Protein AF-A0A7X7BD12-F1 (afdb_monomer_lite)

Secondary structure (DSSP, 8-state):
---HHHHHHHHHHHTTPEEEEEEEEE-SSSEEEEEEEEETTEEEEEEEEE-STT-EEEEEEEE-

Sequence (64 aa):
MATARGECAAALAAAGWRLDKTIVLGRSPARSELMLWIRGSRRVLFMVWEKEAGTCGFAWGEER

Structure (mmCIF, N/CA/C/O backbone):
data_AF-A0A7X7BD12-F1
#
_entry.id   AF-A0A7X7BD12-F1
#
loop_
_atom_site.group_PDB
_atom_site.id
_atom_site.type_symbol
_atom_site.label_atom_id
_atom_site.label_alt_id
_atom_site.label_comp_id
_atom_site.label_asym_id
_atom_site.label_entity_id
_atom_site.label_seq_id
_atom_site.pdbx_PDB_ins_code
_atom_site.Cartn_x
_atom_site.Cartn_y
_atom_site.Cartn_z
_atom_site.occupancy
_atom_site.B_iso_or_equiv
_atom_site.auth_seq_id
_atom_site.auth_comp_id
_atom_site.auth_asym_id
_atom_site.auth_atom_id
_atom_site.pdbx_PDB_model_num
ATOM 1 N N . MET A 1 1 ? 1.920 5.856 -18.262 1.00 57.09 1 MET A N 1
ATOM 2 C CA . MET A 1 1 ? 1.902 4.578 -17.521 1.00 57.09 1 MET A CA 1
ATOM 3 C C . MET A 1 1 ? 1.546 4.879 -16.080 1.00 57.09 1 MET A C 1
ATOM 5 O O . MET A 1 1 ? 2.114 5.818 -15.533 1.00 57.09 1 MET A O 1
ATOM 9 N N . ALA A 1 2 ? 0.584 4.156 -15.507 1.00 64.75 2 ALA A N 1
ATOM 10 C CA . ALA A 1 2 ? 0.359 4.196 -14.066 1.00 64.75 2 ALA A CA 1
ATOM 11 C C . ALA A 1 2 ? 1.555 3.521 -13.371 1.00 64.75 2 ALA A C 1
ATOM 13 O O . ALA A 1 2 ? 2.083 2.539 -13.887 1.00 64.75 2 ALA A O 1
ATOM 14 N N . THR A 1 3 ? 2.035 4.094 -12.269 1.00 81.25 3 THR A N 1
ATOM 15 C CA . THR A 1 3 ? 3.096 3.490 -11.449 1.00 81.25 3 THR A CA 1
ATOM 16 C C . THR A 1 3 ? 2.471 2.609 -10.376 1.00 81.25 3 THR A C 1
ATOM 18 O O . THR A 1 3 ? 1.330 2.858 -9.973 1.00 81.25 3 THR A O 1
ATOM 21 N N . ALA A 1 4 ? 3.220 1.641 -9.841 1.00 82.38 4 ALA A N 1
ATOM 22 C CA . ALA A 1 4 ? 2.730 0.779 -8.761 1.00 82.38 4 ALA A CA 1
ATOM 23 C C . ALA A 1 4 ? 2.249 1.585 -7.541 1.00 82.38 4 ALA A C 1
ATOM 25 O O . ALA A 1 4 ? 1.227 1.287 -6.921 1.00 82.38 4 ALA A O 1
ATOM 26 N N . ARG A 1 5 ? 2.953 2.684 -7.249 1.00 86.25 5 ARG A N 1
ATOM 27 C CA . ARG A 1 5 ? 2.536 3.699 -6.277 1.00 86.25 5 ARG A CA 1
ATOM 28 C C . ARG A 1 5 ? 1.160 4.281 -6.614 1.00 86.25 5 ARG A C 1
ATOM 30 O O . ARG A 1 5 ? 0.318 4.379 -5.727 1.00 86.25 5 ARG A O 1
ATOM 37 N N . GLY A 1 6 ? 0.942 4.710 -7.856 1.00 88.12 6 GLY A N 1
ATOM 38 C CA . GLY A 1 6 ? -0.313 5.333 -8.280 1.00 88.12 6 GLY A CA 1
ATOM 39 C C . GLY A 1 6 ? -1.515 4.404 -8.111 1.00 88.12 6 GLY A C 1
ATOM 40 O O . GLY A 1 6 ? -2.537 4.822 -7.570 1.00 88.12 6 GLY A O 1
ATOM 41 N N . GLU A 1 7 ? -1.368 3.139 -8.501 1.00 88.06 7 GLU A N 1
ATOM 42 C CA . GLU A 1 7 ? -2.418 2.122 -8.367 1.00 88.06 7 GLU A CA 1
ATOM 43 C C . GLU A 1 7 ? -2.708 1.786 -6.899 1.00 88.06 7 GLU A C 1
ATOM 45 O O . GLU A 1 7 ? -3.866 1.796 -6.475 1.00 88.06 7 GLU A O 1
ATOM 50 N N . CYS A 1 8 ? -1.661 1.578 -6.092 1.00 88.88 8 CYS A N 1
ATOM 51 C CA . CYS A 1 8 ? -1.790 1.343 -4.653 1.00 88.88 8 CYS A CA 1
ATOM 52 C C . CYS A 1 8 ? -2.500 2.514 -3.952 1.00 88.88 8 CYS A C 1
ATOM 54 O O . CYS A 1 8 ? -3.433 2.310 -3.170 1.00 88.88 8 CYS A O 1
ATOM 56 N N . ALA A 1 9 ? -2.105 3.748 -4.277 1.00 91.62 9 ALA A N 1
ATOM 57 C C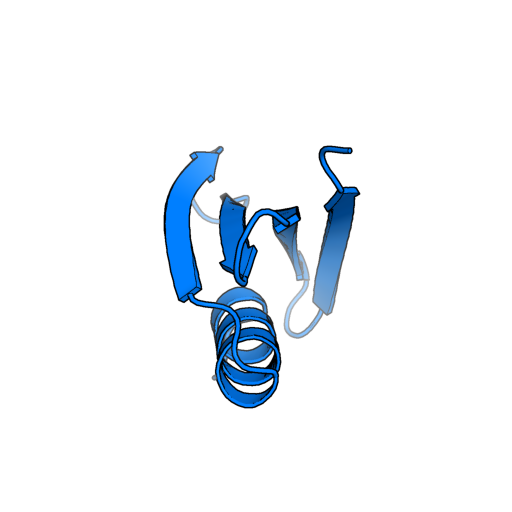A . ALA A 1 9 ? -2.692 4.944 -3.695 1.00 91.62 9 ALA A CA 1
ATOM 58 C C . ALA A 1 9 ? -4.170 5.115 -4.069 1.00 91.62 9 ALA A C 1
ATOM 60 O O . ALA A 1 9 ? -4.980 5.455 -3.206 1.00 91.62 9 ALA A O 1
ATOM 61 N N . ALA A 1 10 ? -4.533 4.845 -5.325 1.00 93.62 10 ALA A N 1
ATOM 62 C CA . ALA A 1 10 ? -5.919 4.898 -5.775 1.00 93.62 10 ALA A CA 1
ATOM 63 C C . ALA A 1 10 ? -6.792 3.855 -5.056 1.00 93.62 10 ALA A C 1
ATOM 65 O O . ALA A 1 10 ? -7.879 4.191 -4.584 1.00 93.62 10 ALA A O 1
ATOM 66 N N . ALA A 1 11 ? -6.303 2.619 -4.908 1.00 92.94 11 ALA A N 1
ATOM 67 C CA . ALA A 1 11 ? -7.027 1.551 -4.221 1.00 92.94 11 ALA A CA 1
ATOM 68 C C . ALA A 1 11 ? -7.260 1.864 -2.730 1.00 92.94 11 ALA A C 1
ATOM 70 O O . ALA A 1 11 ? -8.374 1.707 -2.226 1.00 92.94 11 ALA A O 1
ATOM 71 N N . LEU A 1 12 ? -6.236 2.356 -2.024 1.00 94.62 12 LEU A N 1
ATOM 72 C CA . LEU A 1 12 ? -6.351 2.726 -0.610 1.00 94.62 12 LEU A CA 1
ATOM 73 C C . LEU A 1 12 ? -7.277 3.930 -0.404 1.00 94.62 12 LEU A C 1
ATOM 75 O O . LEU A 1 12 ? -8.124 3.898 0.493 1.00 94.62 12 LEU A O 1
ATOM 79 N N . ALA A 1 13 ? -7.185 4.946 -1.266 1.00 95.88 13 ALA A N 1
ATOM 80 C CA . ALA A 1 13 ? -8.089 6.092 -1.235 1.00 95.88 13 ALA A CA 1
ATOM 81 C C . ALA A 1 13 ? -9.552 5.678 -1.473 1.00 95.88 13 ALA A C 1
ATOM 83 O O . ALA A 1 13 ? -10.431 6.083 -0.712 1.00 95.88 13 ALA A O 1
ATOM 84 N N . ALA A 1 14 ? -9.817 4.812 -2.460 1.00 97.12 14 ALA A N 1
ATOM 85 C CA . ALA A 1 14 ? -11.155 4.272 -2.720 1.00 97.12 14 ALA A CA 1
ATOM 86 C C . ALA A 1 14 ? -11.710 3.463 -1.530 1.00 97.12 14 ALA A C 1
ATOM 88 O O . ALA A 1 14 ? -12.914 3.460 -1.285 1.00 97.12 14 ALA A O 1
ATOM 89 N N . ALA A 1 15 ? -10.834 2.829 -0.745 1.00 95.50 15 ALA A N 1
ATOM 90 C CA . ALA A 1 15 ? -11.184 2.123 0.488 1.00 95.50 15 ALA A CA 1
ATOM 91 C C . ALA A 1 15 ? -11.287 3.033 1.736 1.00 95.50 15 ALA A C 1
ATOM 93 O O . ALA A 1 15 ? -11.437 2.533 2.860 1.00 95.50 15 ALA A O 1
ATOM 94 N N . GLY A 1 16 ? -11.213 4.358 1.565 1.00 97.06 16 GLY A N 1
ATOM 95 C CA . GLY A 1 16 ? -11.383 5.349 2.630 1.00 97.06 16 GLY A CA 1
ATOM 96 C C . GLY A 1 16 ? -10.150 5.565 3.509 1.00 97.06 16 GLY A C 1
ATOM 97 O O . GLY A 1 16 ? -10.278 6.077 4.622 1.00 97.06 16 GLY A O 1
ATOM 98 N N . TRP A 1 17 ? -8.966 5.158 3.052 1.00 97.38 17 TRP A N 1
ATOM 99 C CA . TRP A 1 17 ? -7.709 5.470 3.727 1.00 97.38 17 TRP A CA 1
ATOM 100 C C . TRP A 1 17 ? -7.178 6.829 3.276 1.00 97.38 17 TRP A C 1
ATOM 102 O O . TRP A 1 17 ? -7.226 7.179 2.098 1.00 97.38 17 TRP A O 1
ATOM 112 N N . ARG A 1 18 ? -6.615 7.586 4.216 1.00 97.25 18 ARG A N 1
ATOM 113 C CA . ARG A 1 18 ? -5.928 8.851 3.947 1.00 97.25 18 ARG A CA 1
ATOM 114 C C . ARG A 1 18 ? -4.423 8.620 3.959 1.00 97.25 18 ARG A C 1
ATOM 116 O O . ARG A 1 18 ? -3.900 8.064 4.923 1.00 97.25 18 ARG A O 1
ATOM 123 N N . LEU A 1 19 ? -3.730 9.074 2.920 1.00 96.38 19 LEU A N 1
ATOM 124 C CA . LEU A 1 19 ? -2.270 9.104 2.915 1.00 96.38 19 LEU A CA 1
ATOM 125 C C . LEU A 1 19 ? -1.793 10.162 3.916 1.00 96.38 19 LEU A C 1
ATOM 127 O O . LEU A 1 19 ? -2.161 11.330 3.801 1.00 96.38 19 LEU A O 1
ATOM 131 N N . ASP A 1 20 ? -0.993 9.750 4.895 1.00 96.44 20 ASP A N 1
ATOM 132 C CA . ASP A 1 20 ? -0.466 10.636 5.936 1.00 96.44 20 ASP A CA 1
ATOM 133 C C . ASP A 1 20 ? 0.991 11.027 5.671 1.00 96.44 20 ASP A C 1
ATOM 135 O O . ASP A 1 20 ? 1.363 12.191 5.811 1.00 96.44 20 ASP A O 1
ATOM 139 N N . LYS A 1 21 ? 1.818 10.073 5.225 1.00 94.69 21 LYS A N 1
ATOM 140 C CA . LYS A 1 21 ? 3.236 10.316 4.935 1.00 94.69 21 LYS A CA 1
ATOM 141 C C . LYS A 1 21 ? 3.732 9.452 3.785 1.00 94.69 21 LYS A C 1
ATOM 143 O O . LYS A 1 21 ? 3.300 8.317 3.623 1.00 94.69 21 LYS A O 1
ATOM 148 N N . THR A 1 22 ? 4.672 9.979 3.006 1.00 94.19 22 THR A N 1
ATOM 149 C CA . THR A 1 22 ? 5.461 9.216 2.029 1.00 94.19 22 THR A CA 1
ATOM 150 C C . THR A 1 22 ? 6.941 9.425 2.319 1.00 94.19 22 THR A C 1
ATOM 152 O O . THR A 1 22 ? 7.381 10.558 2.507 1.00 94.19 22 THR A O 1
ATOM 155 N N . ILE A 1 23 ? 7.704 8.339 2.354 1.00 91.56 23 ILE A N 1
ATOM 156 C CA . ILE A 1 23 ? 9.159 8.332 2.470 1.00 91.56 23 ILE A CA 1
ATOM 157 C C . ILE A 1 23 ? 9.702 7.649 1.219 1.00 91.56 23 ILE A C 1
ATOM 159 O O . ILE A 1 23 ? 9.358 6.505 0.930 1.00 91.56 23 ILE A O 1
ATOM 163 N N . VAL A 1 24 ? 10.546 8.356 0.474 1.00 90.38 24 VAL A N 1
ATOM 164 C CA . VAL A 1 24 ? 11.210 7.812 -0.714 1.00 90.38 24 VAL A CA 1
ATOM 165 C C . VAL A 1 24 ? 12.558 7.236 -0.294 1.00 90.38 24 VAL A C 1
ATOM 167 O O . VAL A 1 24 ? 13.365 7.924 0.330 1.00 90.38 24 VAL A O 1
ATOM 170 N N . LEU A 1 25 ? 12.797 5.976 -0.637 1.00 87.25 25 LEU A N 1
ATOM 171 C CA . LEU A 1 25 ? 14.021 5.238 -0.354 1.00 87.25 25 LEU A CA 1
ATOM 172 C C . LEU A 1 25 ? 14.739 4.921 -1.673 1.00 87.25 25 LEU A C 1
ATOM 174 O O . LEU A 1 25 ? 14.123 4.479 -2.642 1.00 87.25 25 LEU A O 1
ATOM 178 N N . GLY A 1 26 ? 16.057 5.121 -1.705 1.00 82.94 26 GLY A N 1
ATOM 179 C CA . GLY A 1 26 ? 16.882 4.841 -2.884 1.00 82.94 26 GLY A CA 1
ATOM 180 C C . GLY A 1 26 ? 16.935 5.975 -3.915 1.00 82.94 26 GLY A C 1
ATOM 181 O O . GLY A 1 26 ? 16.495 7.102 -3.680 1.00 82.94 26 GLY A O 1
ATOM 182 N N . ARG A 1 27 ? 17.545 5.689 -5.071 1.00 75.75 27 ARG A N 1
ATOM 183 C CA . ARG A 1 27 ? 17.725 6.625 -6.197 1.00 75.75 27 ARG A CA 1
ATOM 184 C C . ARG A 1 27 ? 17.215 5.972 -7.479 1.00 75.75 27 ARG A C 1
ATOM 186 O O . ARG A 1 27 ? 17.093 4.760 -7.553 1.00 75.75 27 ARG A O 1
ATOM 193 N N . SER A 1 28 ? 16.909 6.780 -8.495 1.00 64.62 28 SER A N 1
ATOM 194 C CA . SER A 1 28 ? 16.482 6.244 -9.798 1.00 64.62 28 SER A CA 1
ATOM 195 C C . SER A 1 28 ? 17.550 5.293 -10.370 1.00 64.62 28 SER A C 1
ATOM 197 O O . SER A 1 28 ? 18.729 5.640 -10.264 1.00 64.62 28 SER A O 1
ATOM 199 N N . PRO A 1 29 ? 17.186 4.149 -10.980 1.00 66.00 29 PRO A N 1
ATOM 200 C CA . PRO A 1 29 ? 15.822 3.641 -11.193 1.00 66.00 29 PRO A CA 1
ATOM 201 C C . PRO A 1 29 ? 15.268 2.800 -10.027 1.00 66.00 29 PRO A C 1
ATOM 203 O O . PRO A 1 29 ? 14.063 2.594 -9.952 1.00 66.00 29 PRO A O 1
ATOM 206 N N . ALA A 1 30 ? 16.115 2.358 -9.093 1.00 65.94 30 ALA A N 1
ATOM 207 C CA . ALA A 1 30 ? 15.735 1.544 -7.937 1.00 65.94 30 ALA A CA 1
ATOM 208 C C . ALA A 1 30 ? 15.175 2.412 -6.793 1.00 65.94 30 ALA A C 1
ATOM 210 O O . ALA A 1 30 ? 15.845 2.676 -5.788 1.00 65.94 30 ALA A O 1
ATOM 211 N N . ARG A 1 31 ? 13.945 2.904 -6.977 1.00 79.62 31 ARG A N 1
ATOM 212 C CA . ARG A 1 31 ? 13.205 3.663 -5.962 1.00 79.62 31 ARG A CA 1
ATOM 213 C C . ARG A 1 31 ? 12.159 2.779 -5.300 1.00 79.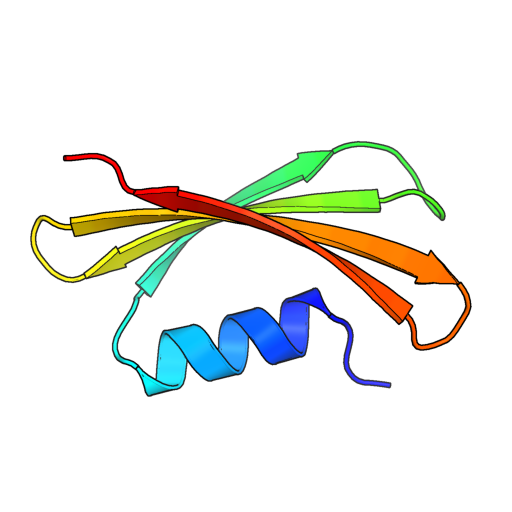62 31 ARG A C 1
ATOM 215 O O . ARG A 1 31 ? 11.351 2.149 -5.978 1.00 79.62 31 ARG A O 1
ATOM 222 N N . SER A 1 32 ? 12.150 2.813 -3.976 1.00 87.56 32 SER A N 1
ATOM 223 C CA . SER A 1 32 ? 11.072 2.265 -3.165 1.00 87.56 32 SER A CA 1
ATOM 224 C C . SER A 1 32 ? 10.350 3.408 -2.465 1.00 87.56 32 SER A C 1
ATOM 226 O O . SER A 1 32 ? 10.975 4.366 -2.012 1.00 87.56 32 SER A O 1
ATOM 228 N N . GLU A 1 33 ? 9.036 3.316 -2.344 1.00 91.69 33 GLU A N 1
ATOM 229 C CA . GLU A 1 33 ? 8.220 4.283 -1.620 1.00 91.69 33 GLU A CA 1
ATOM 230 C C . GLU A 1 33 ? 7.562 3.595 -0.436 1.00 91.69 33 GLU A C 1
ATOM 232 O O . GLU A 1 33 ? 6.885 2.582 -0.592 1.00 91.69 33 GLU A O 1
ATOM 237 N N . LEU A 1 34 ? 7.763 4.158 0.750 1.00 93.25 34 LEU A N 1
ATOM 238 C CA . LEU A 1 34 ? 7.124 3.736 1.984 1.00 93.25 34 LEU A CA 1
ATOM 239 C C . LEU A 1 34 ? 6.046 4.757 2.345 1.00 93.25 34 LEU A C 1
ATOM 241 O O . LEU A 1 34 ? 6.333 5.931 2.574 1.00 93.25 34 LEU A O 1
ATOM 245 N N . MET A 1 35 ? 4.799 4.318 2.385 1.00 94.94 35 MET A N 1
ATOM 246 C CA . MET A 1 35 ? 3.624 5.152 2.584 1.00 94.94 35 MET A CA 1
ATOM 247 C C . MET A 1 35 ? 2.930 4.772 3.887 1.00 94.94 35 MET A C 1
ATOM 249 O O . MET A 1 35 ? 2.621 3.604 4.113 1.00 94.94 35 MET A O 1
ATOM 253 N N . LEU A 1 36 ? 2.658 5.761 4.733 1.00 96.06 36 LEU A N 1
ATOM 254 C CA . LEU A 1 36 ? 1.818 5.603 5.914 1.00 96.06 36 LEU A CA 1
ATOM 255 C C . LEU A 1 36 ? 0.395 6.031 5.568 1.00 96.06 36 LEU A C 1
ATOM 257 O O . LEU A 1 36 ? 0.168 7.179 5.177 1.00 96.06 36 LEU A O 1
ATOM 261 N N . TRP A 1 37 ? -0.550 5.122 5.754 1.00 97.38 37 TRP A N 1
ATOM 262 C CA . TRP A 1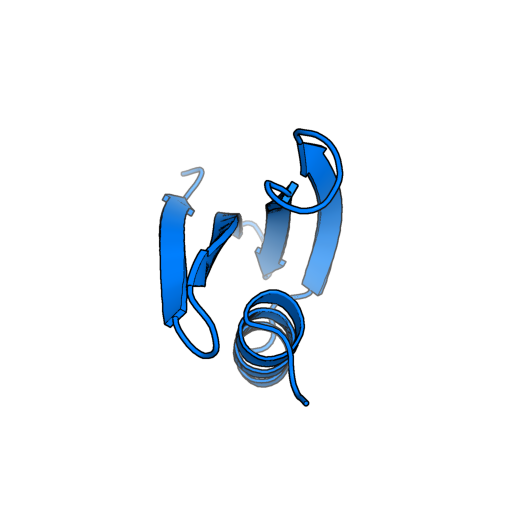 37 ? -1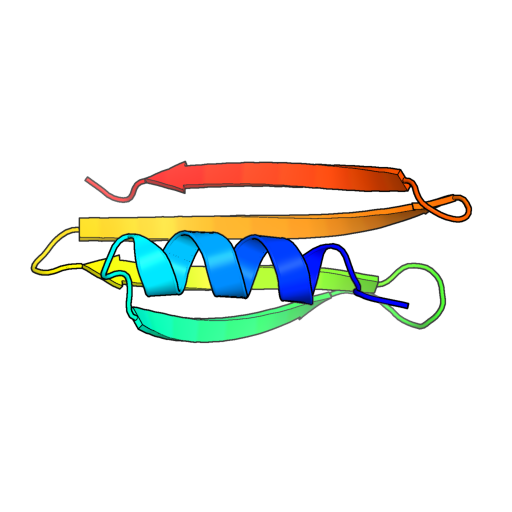.969 5.337 5.511 1.00 97.38 37 TRP A CA 1
ATOM 263 C C . TRP A 1 37 ? -2.749 5.210 6.804 1.00 97.38 37 TRP A C 1
ATOM 265 O O . TRP A 1 37 ? -2.458 4.347 7.631 1.00 97.38 37 TRP A O 1
ATOM 275 N N . ILE A 1 38 ? -3.770 6.045 6.962 1.00 97.06 38 ILE A N 1
ATOM 276 C CA . ILE A 1 38 ? -4.580 6.076 8.176 1.00 97.06 38 ILE A CA 1
ATOM 277 C C . ILE A 1 38 ? -6.073 5.974 7.868 1.00 97.06 38 ILE A C 1
ATOM 279 O O . ILE A 1 38 ? -6.552 6.518 6.870 1.00 97.06 38 ILE A O 1
ATOM 283 N N . ARG A 1 39 ? -6.817 5.301 8.748 1.00 96.31 39 ARG A N 1
ATOM 284 C CA . ARG A 1 39 ? -8.283 5.242 8.723 1.00 96.31 39 ARG A CA 1
ATOM 285 C C . ARG A 1 39 ? -8.815 5.108 10.150 1.00 96.31 39 ARG A C 1
ATOM 287 O O . ARG A 1 39 ? -8.724 4.046 10.762 1.00 96.31 39 ARG A O 1
ATOM 294 N N . GLY A 1 40 ? -9.382 6.190 10.684 1.00 93.56 40 GLY A N 1
ATOM 295 C CA . GLY A 1 40 ? -9.739 6.261 12.104 1.00 93.56 40 GLY A CA 1
ATOM 296 C C . GLY A 1 40 ? -8.489 6.133 12.979 1.00 93.56 40 GLY A C 1
ATOM 297 O O . GLY A 1 40 ? -7.516 6.851 12.761 1.00 93.56 40 GLY A O 1
ATOM 298 N N . SER A 1 41 ? -8.500 5.199 13.931 1.00 93.38 41 SER A N 1
ATOM 299 C CA . SER A 1 41 ? -7.334 4.860 14.761 1.00 93.38 41 SER A CA 1
ATOM 300 C C . SER A 1 41 ? -6.356 3.885 14.095 1.00 93.38 41 SER A C 1
ATOM 302 O O . SER A 1 41 ? -5.264 3.685 14.616 1.00 93.38 41 SER A O 1
ATOM 304 N N . ARG A 1 42 ? -6.719 3.281 12.955 1.00 95.19 42 ARG A N 1
ATOM 305 C CA . ARG A 1 42 ? -5.884 2.282 12.274 1.00 95.19 42 ARG A CA 1
ATOM 306 C C . ARG A 1 42 ? -4.828 2.956 11.419 1.00 95.19 42 ARG A C 1
ATOM 308 O O . ARG A 1 42 ? -5.115 3.939 10.725 1.00 95.19 42 ARG A O 1
ATOM 315 N N . ARG A 1 43 ? -3.632 2.377 11.415 1.00 96.69 43 ARG A N 1
ATOM 316 C CA . ARG A 1 43 ? -2.513 2.819 10.588 1.00 96.69 43 ARG A CA 1
ATOM 317 C C . ARG A 1 43 ? -1.901 1.623 9.886 1.00 96.69 43 ARG A C 1
ATOM 319 O O . ARG A 1 43 ? -1.628 0.605 10.515 1.00 96.69 43 ARG A O 1
ATOM 326 N N . VAL A 1 44 ? -1.681 1.754 8.586 1.00 96.44 44 VAL A N 1
ATOM 327 C CA . VAL A 1 44 ? -0.976 0.746 7.797 1.00 96.44 44 VAL A CA 1
ATOM 328 C C . VAL A 1 44 ? 0.211 1.381 7.103 1.00 96.44 44 VAL A C 1
ATOM 330 O O . VAL A 1 44 ? 0.127 2.475 6.544 1.00 96.44 44 VAL A O 1
ATOM 333 N N . LEU A 1 45 ? 1.332 0.682 7.161 1.00 95.62 45 LEU A N 1
ATOM 334 C CA . LEU A 1 45 ? 2.549 1.027 6.461 1.00 95.62 45 LEU A CA 1
ATOM 335 C C . LEU A 1 45 ? 2.617 0.165 5.204 1.00 95.62 45 LEU A C 1
ATOM 337 O O . LEU A 1 45 ? 2.522 -1.056 5.294 1.00 95.62 45 LEU A O 1
ATOM 341 N N . PHE A 1 46 ? 2.771 0.788 4.044 1.00 94.62 46 PHE A N 1
ATOM 342 C CA . PHE A 1 46 ? 2.803 0.108 2.755 1.00 94.62 46 PHE A CA 1
ATOM 343 C C . PHE A 1 46 ? 4.063 0.513 1.999 1.00 94.62 46 PHE A C 1
ATOM 345 O O . PHE A 1 46 ? 4.279 1.692 1.736 1.00 94.62 46 PHE A O 1
ATOM 352 N N . MET A 1 47 ? 4.905 -0.452 1.656 1.00 93.88 47 MET A N 1
ATOM 353 C CA . MET A 1 47 ? 6.088 -0.257 0.830 1.00 93.88 47 MET A CA 1
ATOM 354 C C . MET A 1 47 ? 5.817 -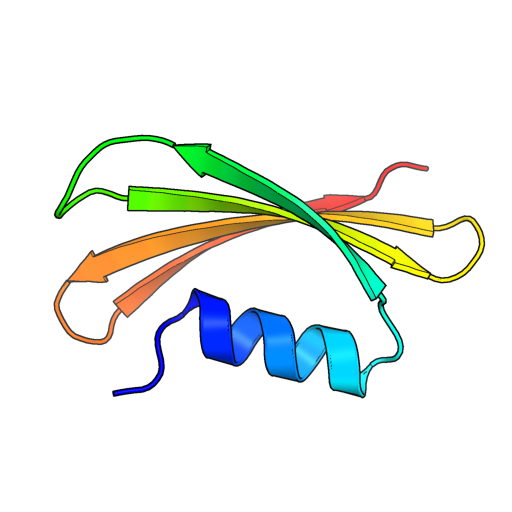0.793 -0.569 1.00 93.88 47 MET A C 1
ATOM 356 O O . MET A 1 47 ? 5.356 -1.923 -0.706 1.00 93.88 47 MET A O 1
ATOM 360 N N . VAL A 1 48 ? 6.145 -0.018 -1.597 1.00 92.12 48 VAL A N 1
ATOM 361 C CA . VAL A 1 48 ? 6.130 -0.447 -3.003 1.00 92.12 48 VAL A CA 1
ATOM 362 C C . VAL A 1 48 ? 7.477 -0.147 -3.646 1.00 92.12 48 VAL A C 1
ATOM 364 O O . VAL A 1 48 ? 8.122 0.839 -3.294 1.00 92.12 48 VAL A O 1
ATOM 367 N N . TRP A 1 49 ? 7.926 -0.985 -4.575 1.00 89.50 49 TRP A N 1
ATOM 368 C CA . TRP A 1 49 ? 9.142 -0.736 -5.355 1.00 89.50 49 TRP A CA 1
ATOM 369 C C . TRP A 1 49 ? 9.010 -1.292 -6.767 1.00 89.50 49 TRP A C 1
ATOM 371 O O . TRP A 1 49 ? 8.422 -2.355 -6.972 1.00 89.50 49 TRP A O 1
ATOM 381 N N . GLU A 1 50 ? 9.570 -0.575 -7.734 1.00 84.25 50 GLU A N 1
ATOM 382 C CA . GLU A 1 50 ? 9.614 -1.015 -9.129 1.00 84.25 50 GLU A CA 1
ATOM 383 C C . GLU A 1 50 ? 10.735 -2.055 -9.301 1.00 84.25 50 GLU A C 1
ATOM 385 O O . GLU A 1 50 ? 11.811 -1.921 -8.709 1.00 84.25 50 GLU A O 1
ATOM 390 N N . LYS A 1 51 ? 10.479 -3.114 -10.077 1.00 79.81 51 LYS A N 1
ATOM 391 C CA . LYS A 1 51 ? 11.472 -4.155 -10.391 1.00 79.81 51 LYS A CA 1
ATOM 392 C C . LYS A 1 51 ? 11.891 -4.054 -11.857 1.00 79.81 51 LYS A C 1
ATOM 394 O O . LYS A 1 51 ? 12.929 -3.479 -12.167 1.00 79.81 51 LYS A O 1
ATOM 399 N N . GLU A 1 52 ? 11.055 -4.583 -12.745 1.00 77.56 52 GLU A N 1
ATOM 400 C CA . GLU A 1 52 ? 11.213 -4.560 -14.202 1.00 77.56 52 GLU A CA 1
ATOM 401 C C . GLU A 1 52 ? 10.016 -3.844 -14.839 1.00 77.56 52 GLU A C 1
ATOM 403 O O . GLU A 1 52 ? 9.034 -3.548 -14.158 1.00 77.56 52 GLU A O 1
ATOM 408 N N . ALA A 1 53 ? 10.068 -3.570 -16.145 1.00 71.75 53 ALA A N 1
ATOM 409 C CA . ALA A 1 53 ? 8.991 -2.875 -16.847 1.00 71.75 53 ALA A CA 1
ATOM 410 C C . ALA A 1 53 ? 7.625 -3.550 -16.606 1.00 71.75 53 ALA A C 1
ATOM 412 O O . ALA A 1 53 ? 7.382 -4.670 -17.048 1.00 71.75 53 ALA A O 1
ATOM 413 N N . GLY A 1 54 ? 6.736 -2.852 -15.895 1.00 70.81 54 GLY A N 1
ATOM 414 C CA . GLY A 1 54 ? 5.387 -3.332 -15.582 1.00 70.81 54 GLY A CA 1
ATOM 415 C C . GLY A 1 54 ? 5.286 -4.281 -14.383 1.00 70.81 54 GLY A C 1
ATOM 416 O O . GLY A 1 54 ? 4.214 -4.837 -14.164 1.00 70.81 54 GLY A O 1
ATOM 417 N N . THR A 1 55 ? 6.352 -4.474 -13.598 1.00 80.81 55 THR A N 1
ATOM 418 C CA . THR A 1 55 ? 6.315 -5.306 -12.385 1.00 80.81 55 THR A CA 1
ATOM 419 C C . THR A 1 55 ? 6.795 -4.545 -11.154 1.00 80.81 55 THR A C 1
ATOM 421 O O . THR A 1 55 ? 7.800 -3.834 -11.177 1.00 80.81 55 THR A O 1
ATOM 424 N N . CYS A 1 56 ? 6.103 -4.758 -10.036 1.00 86.62 56 CYS A N 1
ATOM 425 C CA . CYS A 1 56 ? 6.463 -4.183 -8.748 1.00 86.62 56 CYS A CA 1
ATOM 426 C C . CYS A 1 56 ? 6.517 -5.245 -7.649 1.00 86.62 56 CYS A C 1
ATOM 428 O O . CYS A 1 56 ? 5.960 -6.339 -7.760 1.00 86.62 56 CYS A O 1
ATOM 430 N N . GLY A 1 57 ? 7.240 -4.939 -6.578 1.00 90.38 57 GLY A N 1
ATOM 431 C CA . GLY A 1 57 ? 7.089 -5.627 -5.305 1.00 90.38 57 GLY A CA 1
ATOM 432 C C . GLY A 1 57 ? 6.349 -4.753 -4.303 1.00 90.38 57 GLY A C 1
ATOM 433 O O . GLY A 1 57 ? 6.338 -3.526 -4.423 1.00 90.38 57 GLY A O 1
ATOM 434 N N . PHE A 1 58 ? 5.747 -5.397 -3.307 1.00 92.06 58 PHE A N 1
ATOM 435 C CA . PHE A 1 58 ? 5.135 -4.707 -2.185 1.00 92.06 58 PHE A CA 1
ATOM 436 C C . PHE A 1 58 ? 5.357 -5.453 -0.869 1.00 92.06 58 PHE A C 1
ATOM 438 O O . PHE A 1 58 ? 5.551 -6.669 -0.846 1.00 92.06 58 PHE A O 1
ATOM 445 N N . ALA A 1 59 ? 5.310 -4.708 0.228 1.00 93.56 59 ALA A N 1
ATOM 446 C CA . ALA A 1 59 ? 5.258 -5.220 1.590 1.00 93.56 59 ALA A CA 1
ATOM 447 C C . ALA A 1 59 ? 4.355 -4.305 2.419 1.00 93.56 59 ALA A C 1
ATOM 449 O O . ALA A 1 59 ? 4.279 -3.107 2.149 1.00 93.56 59 ALA A O 1
ATOM 450 N N . TRP A 1 60 ? 3.672 -4.841 3.426 1.00 94.81 60 TRP A N 1
ATOM 451 C CA . TRP A 1 60 ? 2.807 -4.032 4.279 1.00 94.81 60 TRP A CA 1
ATOM 452 C C . TRP A 1 60 ? 2.784 -4.537 5.717 1.00 94.81 60 TRP A C 1
ATOM 454 O O . TRP A 1 60 ? 3.095 -5.696 5.990 1.00 94.81 60 TRP A O 1
ATOM 464 N N . GLY A 1 61 ? 2.405 -3.649 6.628 1.00 95.12 61 GLY A N 1
ATOM 465 C CA . GLY A 1 61 ? 2.161 -3.959 8.029 1.00 95.12 61 GLY A CA 1
ATOM 466 C C . GLY A 1 61 ? 1.092 -3.042 8.610 1.00 95.12 61 GLY A C 1
ATOM 467 O O . GLY A 1 61 ? 0.865 -1.942 8.107 1.00 95.12 61 GLY A O 1
ATOM 468 N N . GLU A 1 62 ? 0.428 -3.501 9.663 1.00 94.62 62 GLU A N 1
ATOM 469 C CA . GLU A 1 62 ? -0.562 -2.734 10.420 1.00 94.62 62 GLU A CA 1
ATOM 470 C C . GLU A 1 62 ? -0.015 -2.438 11.819 1.00 94.62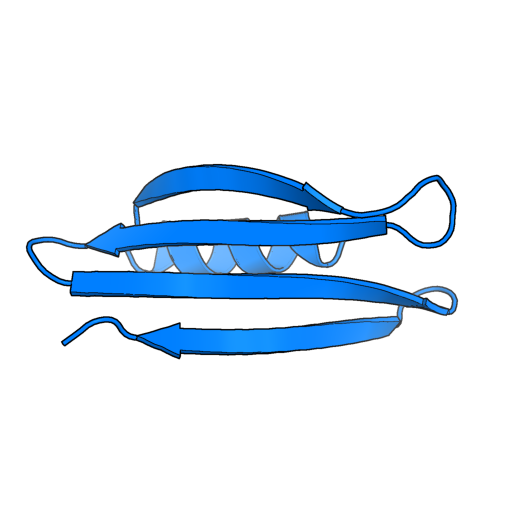 62 GLU A C 1
ATOM 472 O O . GLU A 1 62 ? 0.500 -3.334 12.488 1.00 94.62 62 GLU A O 1
ATOM 477 N N . GLU A 1 63 ? -0.127 -1.185 12.254 1.00 86.06 63 GLU A N 1
ATOM 478 C CA . GLU A 1 63 ? 0.116 -0.795 13.644 1.00 86.06 63 GLU A CA 1
ATOM 479 C C . GLU A 1 63 ? -1.171 -1.081 14.437 1.00 86.06 63 GLU A C 1
ATOM 481 O O . GLU A 1 63 ? -2.239 -0.572 14.077 1.00 86.06 63 GLU A O 1
ATOM 486 N N . ARG A 1 64 ? -1.079 -1.942 15.461 1.00 69.25 64 ARG A N 1
ATOM 487 C CA . ARG A 1 64 ? -2.178 -2.266 16.385 1.00 69.25 64 ARG A CA 1
ATOM 488 C C . ARG A 1 64 ? -2.149 -1.372 17.614 1.00 69.25 64 ARG A C 1
ATOM 490 O O . ARG A 1 64 ? -1.035 -1.163 18.139 1.00 69.25 64 ARG A O 1
#

pLDDT: mean 88.1, std 9.93, range [57.09, 97.38]

Radius of gyration: 11.89 Å; chains: 1; bounding box: 29×16×34 Å

Foldseek 3Di:
DQDPVNVVVVVCVVVVKDWDDWDWDDDPPWIKIWTWIDDPPKIKIKIWTDDDVPDIDIDMDIDD